Protein AF-A0A540KJ45-F1 (afdb_monomer_lite)

Radius of gyration: 35.56 Å; chains: 1; bounding box: 89×26×98 Å

Organism: Malus baccata (NCBI:txid106549)

Foldseek 3Di:
DDDDDDDDPDDDDDDDDPPPPPDDDDDDDDDDDDDDDDDDDDDPPPPPPPPVVVVVVVVVVVVVVVVVVVVVVVVVVVVVVLLVVLLVCQLVLCVVVVHDNVVSVVCSVVQNVPPVSVVVLSPDDSVCNVVVVVVVVVVD

Structure (mmCIF, N/CA/C/O backbone):
data_AF-A0A540KJ45-F1
#
_entry.id   AF-A0A540KJ45-F1
#
loop_
_atom_site.group_PDB
_atom_site.id
_atom_site.type_symbol
_atom_site.label_atom_id
_atom_site.label_alt_id
_atom_site.label_comp_id
_atom_site.label_asym_id
_atom_site.label_entity_id
_atom_site.label_seq_id
_atom_site.pdbx_PDB_ins_code
_atom_site.Cartn_x
_atom_site.Cartn_y
_atom_site.Cartn_z
_atom_site.occupancy
_atom_site.B_iso_or_equiv
_atom_site.auth_seq_id
_atom_site.auth_comp_id
_atom_site.auth_asym_id
_atom_site.auth_atom_id
_atom_site.pdbx_PDB_model_num
ATOM 1 N N . MET A 1 1 ? -45.948 -15.598 -8.688 1.00 50.62 1 MET A N 1
ATOM 2 C CA . MET A 1 1 ? -45.915 -15.276 -10.126 1.00 50.62 1 MET A CA 1
ATOM 3 C C . MET A 1 1 ? -44.461 -15.261 -10.532 1.00 50.62 1 MET A C 1
ATOM 5 O O . MET A 1 1 ? -43.701 -14.485 -9.973 1.00 50.62 1 MET A O 1
ATOM 9 N N . ALA A 1 2 ? -44.077 -16.228 -11.357 1.00 53.81 2 ALA A N 1
ATOM 10 C CA . ALA A 1 2 ? -42.750 -16.334 -11.932 1.00 53.81 2 ALA A CA 1
ATOM 11 C C . ALA A 1 2 ? -42.820 -15.694 -13.315 1.00 53.81 2 ALA A C 1
ATOM 13 O O . ALA A 1 2 ? -43.609 -16.145 -14.142 1.00 53.81 2 ALA A O 1
ATOM 14 N N . GLU A 1 3 ? -42.023 -14.660 -13.542 1.00 50.06 3 GLU A N 1
ATOM 15 C CA . GLU A 1 3 ? -41.765 -14.151 -14.881 1.00 50.06 3 GLU A CA 1
ATOM 16 C C . GLU A 1 3 ? -40.254 -14.071 -15.073 1.00 50.06 3 GLU A C 1
ATOM 18 O O . GLU A 1 3 ? -39.514 -13.538 -14.246 1.00 50.06 3 GLU A O 1
ATOM 23 N N . SER A 1 4 ? -39.834 -14.747 -16.134 1.00 54.84 4 SER A N 1
ATOM 24 C CA . SER A 1 4 ? -38.478 -14.901 -16.634 1.00 54.84 4 SER A CA 1
ATOM 25 C C . SER A 1 4 ? -38.129 -13.702 -17.517 1.00 54.84 4 SER A C 1
ATOM 27 O O . SER A 1 4 ? -38.998 -13.206 -18.228 1.00 54.84 4 SER A O 1
ATOM 29 N N . ALA A 1 5 ? -36.863 -13.291 -17.542 1.00 57.28 5 ALA A N 1
ATOM 30 C CA . ALA A 1 5 ? -36.302 -12.491 -18.630 1.00 57.28 5 ALA A CA 1
ATOM 31 C C . ALA A 1 5 ? -34.851 -12.929 -18.844 1.00 57.28 5 ALA A C 1
ATOM 33 O O . ALA A 1 5 ? -33.913 -12.410 -18.241 1.00 57.28 5 ALA A O 1
ATOM 34 N N . ALA A 1 6 ? -34.717 -13.976 -19.651 1.00 55.09 6 ALA A N 1
ATOM 35 C CA . ALA A 1 6 ? -33.476 -14.366 -20.287 1.00 55.09 6 ALA A CA 1
ATOM 36 C C . ALA A 1 6 ? -33.220 -13.472 -21.511 1.00 55.09 6 ALA A C 1
ATOM 38 O O . ALA A 1 6 ? -34.165 -13.049 -22.170 1.00 55.09 6 ALA A O 1
ATOM 39 N N . ASP A 1 7 ? -31.934 -13.280 -21.795 1.00 55.84 7 ASP A N 1
ATOM 40 C CA . ASP A 1 7 ? -31.329 -13.017 -23.105 1.00 55.84 7 ASP A CA 1
ATOM 41 C C . ASP A 1 7 ? -31.747 -11.787 -23.928 1.00 55.84 7 ASP A C 1
ATOM 43 O O . ASP A 1 7 ? -32.813 -11.727 -24.532 1.00 55.84 7 ASP A O 1
ATOM 47 N N . ALA A 1 8 ? -30.783 -10.874 -24.084 1.00 59.16 8 ALA A N 1
ATOM 48 C CA . ALA A 1 8 ? -30.618 -10.050 -25.282 1.00 59.16 8 ALA A CA 1
ATOM 49 C C . ALA A 1 8 ? -29.159 -9.560 -25.369 1.00 59.16 8 ALA A C 1
ATOM 51 O O . ALA A 1 8 ? -28.848 -8.410 -25.067 1.00 59.16 8 ALA A O 1
ATOM 52 N N . MET A 1 9 ? -28.237 -10.455 -25.738 1.00 55.66 9 MET A N 1
ATOM 53 C CA . MET A 1 9 ? -26.905 -10.080 -26.226 1.00 55.66 9 MET A CA 1
ATOM 54 C C . MET A 1 9 ? -26.921 -10.087 -27.758 1.00 55.66 9 MET A C 1
ATOM 56 O O . MET A 1 9 ? -26.634 -11.097 -28.395 1.00 55.66 9 MET A O 1
ATOM 60 N N . GLU A 1 10 ? -27.292 -8.955 -28.355 1.00 54.09 10 GLU A N 1
ATOM 61 C CA . GLU A 1 10 ? -27.299 -8.766 -29.808 1.00 54.09 10 GLU A CA 1
ATOM 62 C C . GLU A 1 10 ? -26.046 -7.996 -30.257 1.00 54.09 10 GLU A C 1
ATOM 64 O O . GLU A 1 10 ? -25.938 -6.780 -30.137 1.00 54.09 10 GLU A O 1
ATOM 69 N N . ASN A 1 11 ? -25.055 -8.776 -30.688 1.00 55.88 11 ASN A N 1
ATOM 70 C CA . ASN A 1 11 ? -24.282 -8.614 -31.922 1.00 55.88 11 ASN A CA 1
ATOM 71 C C . ASN A 1 11 ? -24.178 -7.190 -32.523 1.00 55.88 11 ASN A C 1
ATOM 73 O O . ASN A 1 11 ? -24.965 -6.824 -33.394 1.00 55.88 11 ASN A O 1
ATOM 77 N N . MET A 1 12 ? -23.143 -6.427 -32.151 1.00 52.88 12 MET A N 1
ATOM 78 C CA . MET A 1 12 ? -22.684 -5.294 -32.965 1.00 52.88 12 MET A CA 1
ATOM 79 C C . MET A 1 12 ? -21.569 -5.767 -33.901 1.00 52.88 12 MET A C 1
ATOM 81 O O . MET A 1 12 ? -20.543 -6.283 -33.455 1.00 52.88 12 MET A O 1
ATOM 85 N N . GLY A 1 13 ? -21.856 -5.638 -35.197 1.00 47.06 13 GLY A N 1
ATOM 86 C CA . GLY A 1 13 ? -21.150 -6.226 -36.328 1.00 47.06 13 GLY A CA 1
ATOM 87 C C . GLY A 1 13 ? -19.657 -5.917 -36.399 1.00 47.06 13 GLY A C 1
ATOM 88 O O . GLY A 1 13 ? -19.222 -4.776 -36.274 1.00 47.06 13 GLY A O 1
ATOM 89 N N . MET A 1 14 ? -18.887 -6.975 -36.653 1.00 48.75 14 MET A N 1
ATOM 90 C CA . MET A 1 14 ? -17.551 -6.896 -37.229 1.00 48.75 14 MET A CA 1
ATOM 91 C C . MET A 1 14 ? -17.687 -6.595 -38.721 1.00 48.75 14 MET A C 1
ATOM 93 O O . MET A 1 14 ? -18.077 -7.466 -39.495 1.00 48.75 14 MET A O 1
ATOM 97 N N . GLU A 1 15 ? -17.352 -5.374 -39.108 1.00 48.91 15 GLU A N 1
ATOM 98 C CA . GLU A 1 15 ? -17.120 -4.993 -40.497 1.00 48.91 15 GLU A CA 1
ATOM 99 C C . GLU A 1 15 ? -15.617 -5.168 -40.746 1.00 48.91 15 GLU A C 1
ATOM 101 O O . GLU A 1 15 ? -14.785 -4.407 -40.253 1.00 48.91 15 GLU A O 1
ATOM 106 N N . ASN A 1 16 ? -15.252 -6.266 -41.404 1.00 59.41 16 ASN A N 1
ATOM 107 C CA . ASN A 1 16 ? -13.893 -6.564 -41.832 1.00 59.41 16 ASN A CA 1
ATOM 108 C C . ASN A 1 16 ? -13.704 -6.052 -43.264 1.00 59.41 16 ASN A C 1
ATOM 110 O O . ASN A 1 16 ? -13.993 -6.756 -44.228 1.00 59.41 16 ASN A O 1
ATOM 114 N N . GLU A 1 17 ? -13.216 -4.823 -43.403 1.00 57.50 17 GLU A N 1
ATOM 115 C CA . GLU A 1 17 ? -12.828 -4.300 -44.711 1.00 57.50 17 GLU A CA 1
ATOM 116 C C . GLU A 1 17 ? -11.489 -4.927 -45.137 1.00 57.50 17 GLU A C 1
ATOM 118 O O . GLU A 1 17 ? -10.418 -4.639 -44.595 1.00 57.50 17 GLU A O 1
ATOM 123 N N . ASP A 1 18 ? -11.600 -5.851 -46.086 1.00 53.28 18 ASP A N 1
ATOM 124 C CA . ASP A 1 18 ? -10.531 -6.475 -46.856 1.00 53.28 18 ASP A CA 1
ATOM 125 C C . ASP A 1 18 ? -9.964 -5.445 -47.845 1.00 53.28 18 ASP A C 1
ATOM 127 O O . ASP A 1 18 ? -10.458 -5.286 -48.960 1.00 53.28 18 ASP A O 1
ATOM 131 N N . CYS A 1 19 ? -8.962 -4.678 -47.414 1.00 51.16 19 CYS A N 1
ATOM 132 C CA . CYS A 1 19 ? -8.225 -3.768 -48.291 1.00 51.16 19 CYS A CA 1
ATOM 133 C C . CYS A 1 19 ? -6.902 -4.408 -48.713 1.00 51.16 19 CYS A C 1
ATOM 135 O O . CYS A 1 19 ? -5.828 -4.084 -48.199 1.00 51.16 19 CYS A O 1
ATOM 137 N N . ASP A 1 20 ? -7.009 -5.311 -49.683 1.00 57.53 20 ASP A N 1
ATOM 138 C CA . ASP A 1 20 ? -5.912 -5.830 -50.497 1.00 57.53 20 ASP A CA 1
ATOM 139 C C . ASP A 1 20 ? -5.443 -4.713 -51.458 1.00 57.53 20 ASP A C 1
ATOM 141 O O . ASP A 1 20 ? -5.705 -4.716 -52.661 1.00 57.53 20 ASP A O 1
ATOM 145 N N . GLU A 1 21 ? -4.816 -3.664 -50.909 1.00 46.97 21 GLU A N 1
ATOM 146 C CA . GLU A 1 21 ? -4.288 -2.550 -51.701 1.00 46.97 21 GLU A CA 1
ATOM 147 C C . GLU A 1 21 ? -2.930 -2.949 -52.293 1.00 46.97 21 GLU A C 1
ATOM 149 O O . GLU A 1 21 ? -1.844 -2.690 -51.767 1.00 46.97 21 GLU A O 1
ATOM 154 N N . THR A 1 22 ? -3.024 -3.649 -53.422 1.00 44.47 22 THR A N 1
ATOM 155 C CA . THR A 1 22 ? -1.952 -3.882 -54.384 1.00 44.47 22 THR A CA 1
ATOM 156 C C . THR A 1 22 ? -1.266 -2.564 -54.735 1.00 44.47 22 THR A C 1
ATOM 158 O O . THR A 1 22 ? -1.777 -1.780 -55.533 1.00 44.47 22 THR A O 1
ATOM 161 N N . PHE A 1 23 ? -0.080 -2.327 -54.175 1.00 45.56 23 PHE A N 1
ATOM 162 C CA . PHE A 1 23 ? 0.783 -1.236 -54.614 1.00 45.56 23 PHE A CA 1
ATOM 163 C C . PHE A 1 23 ? 1.274 -1.512 -56.041 1.00 45.56 23 PHE A C 1
ATOM 165 O O . PHE A 1 23 ? 2.196 -2.293 -56.285 1.00 45.56 23 PHE A O 1
ATOM 172 N N . GLU A 1 24 ? 0.614 -0.850 -56.983 1.00 46.28 24 GLU A N 1
ATOM 173 C CA . GLU A 1 24 ? 0.960 -0.694 -58.388 1.00 46.28 24 GLU A CA 1
ATOM 174 C C . GLU A 1 24 ? 2.422 -0.212 -58.522 1.00 46.28 24 GLU A C 1
ATOM 176 O O . GLU A 1 24 ? 2.763 0.933 -58.220 1.00 46.28 24 GLU A O 1
ATOM 181 N N . MET A 1 25 ? 3.337 -1.096 -58.935 1.00 50.03 25 MET A N 1
ATOM 182 C CA . MET A 1 25 ? 4.710 -0.697 -59.248 1.00 50.03 25 MET A CA 1
ATOM 183 C C . MET A 1 25 ? 4.771 -0.092 -60.649 1.00 50.03 25 MET A C 1
ATOM 185 O O . MET A 1 25 ? 4.727 -0.813 -61.642 1.00 50.03 25 MET A O 1
ATOM 189 N N . HIS A 1 26 ? 5.010 1.214 -60.729 1.00 51.44 26 HIS A N 1
ATOM 190 C CA . HIS A 1 26 ? 5.541 1.839 -61.937 1.00 51.44 26 HIS A CA 1
ATOM 191 C C . HIS A 1 26 ? 6.904 2.481 -61.654 1.00 51.44 26 HIS A C 1
ATOM 193 O O . HIS A 1 26 ? 6.986 3.552 -61.055 1.00 51.44 26 HIS A O 1
ATOM 199 N N . PRO A 1 27 ? 7.990 1.881 -62.163 1.00 56.97 27 PRO A N 1
ATOM 200 C CA . PRO A 1 27 ? 9.130 2.647 -62.626 1.00 56.97 27 PRO A CA 1
ATOM 201 C C . PRO A 1 27 ? 9.243 2.497 -64.146 1.00 56.97 27 PRO A C 1
ATOM 203 O O . PRO A 1 27 ? 9.684 1.478 -64.676 1.00 56.97 27 PRO A O 1
ATOM 206 N N . THR A 1 28 ? 8.841 3.545 -64.861 1.00 47.97 28 THR A N 1
ATOM 207 C CA . THR A 1 28 ? 9.197 3.753 -66.265 1.00 47.97 28 THR A CA 1
ATOM 208 C C . THR A 1 28 ? 10.719 3.826 -66.390 1.00 47.97 28 THR A C 1
ATOM 210 O O . THR A 1 28 ? 11.374 4.670 -65.783 1.00 47.97 28 THR A O 1
ATOM 213 N N . SER A 1 29 ? 11.294 2.928 -67.187 1.00 48.97 29 SER A N 1
ATOM 214 C CA . SER A 1 29 ? 12.710 2.949 -67.543 1.00 48.97 29 SER A CA 1
ATOM 215 C C . SER A 1 29 ? 12.989 4.006 -68.615 1.00 48.97 29 SER A C 1
ATOM 217 O O . SER A 1 29 ? 12.376 3.944 -69.684 1.00 48.97 29 SER A O 1
ATOM 219 N N . PRO A 1 30 ? 13.996 4.871 -68.445 1.00 50.50 30 PRO A N 1
ATOM 220 C CA . PRO A 1 30 ? 14.780 5.356 -69.563 1.00 50.50 30 PRO A CA 1
ATOM 221 C C . PRO A 1 30 ? 16.089 4.567 -69.610 1.00 50.50 30 PRO A C 1
ATOM 223 O O . PRO A 1 30 ? 16.901 4.630 -68.691 1.00 50.50 30 PRO A O 1
ATOM 226 N N . THR A 1 31 ? 16.294 3.814 -70.686 1.00 51.78 31 THR A N 1
ATOM 227 C CA . THR A 1 31 ? 17.583 3.211 -71.039 1.00 51.78 31 THR A CA 1
ATOM 228 C C . THR A 1 31 ? 18.594 4.317 -71.372 1.00 51.78 31 THR A C 1
ATOM 230 O O . THR A 1 31 ? 18.347 5.067 -72.316 1.00 51.78 31 THR A O 1
ATOM 233 N N . PRO A 1 32 ? 19.756 4.416 -70.699 1.00 48.19 32 PRO A N 1
ATOM 234 C CA . PRO A 1 32 ? 20.888 5.167 -71.221 1.00 48.19 32 PRO A CA 1
ATOM 235 C C . PRO A 1 32 ? 21.901 4.175 -71.807 1.00 48.19 32 PRO A C 1
ATOM 237 O O . PRO A 1 32 ? 22.457 3.335 -71.100 1.00 48.19 32 PRO A O 1
ATOM 240 N N . SER A 1 33 ? 22.126 4.259 -73.116 1.00 56.69 33 SER A N 1
ATOM 241 C CA . SER A 1 33 ? 23.152 3.493 -73.834 1.00 56.69 33 SER A CA 1
ATOM 242 C C . SER A 1 33 ? 24.555 3.688 -73.223 1.00 56.69 33 SER A C 1
ATOM 244 O O . SER A 1 33 ? 24.855 4.776 -72.722 1.00 56.69 33 SER A O 1
ATOM 246 N N . PRO A 1 34 ? 25.455 2.686 -73.286 1.00 51.25 34 PRO A N 1
ATOM 247 C CA . PRO A 1 34 ? 26.780 2.789 -72.689 1.00 51.25 34 PRO A CA 1
ATOM 248 C C . PRO A 1 34 ? 27.716 3.590 -73.602 1.00 51.25 34 PRO A C 1
ATOM 250 O O . PRO A 1 34 ? 27.984 3.189 -74.732 1.00 51.25 34 PRO A O 1
ATOM 253 N N . SER A 1 35 ? 28.260 4.699 -73.100 1.00 52.41 35 SER A N 1
ATOM 254 C CA . SER A 1 35 ? 29.411 5.358 -73.724 1.00 52.41 35 SER A CA 1
ATOM 255 C C . SER A 1 35 ? 30.681 4.941 -72.991 1.00 52.41 35 SER A C 1
ATOM 257 O O . SER A 1 35 ? 30.904 5.307 -71.838 1.00 52.41 35 SER A O 1
ATOM 259 N N . ILE A 1 36 ? 31.507 4.152 -73.673 1.00 47.69 36 ILE A N 1
ATOM 260 C CA . ILE A 1 36 ? 32.842 3.745 -73.233 1.00 47.69 36 ILE A CA 1
ATOM 261 C C . ILE A 1 36 ? 33.766 4.968 -73.296 1.00 47.69 36 ILE A C 1
ATOM 263 O O . ILE A 1 36 ? 33.931 5.572 -74.352 1.00 47.69 36 ILE A O 1
ATOM 267 N N . GLY A 1 37 ? 34.386 5.312 -72.168 1.00 44.00 37 GLY A N 1
ATOM 268 C CA . GLY A 1 37 ? 35.420 6.340 -72.067 1.00 44.00 37 GLY A CA 1
ATOM 269 C C . GLY A 1 37 ? 36.409 5.967 -70.968 1.00 44.00 37 GLY A C 1
ATOM 270 O O . GLY A 1 37 ? 36.072 5.935 -69.791 1.00 44.00 37 GLY A O 1
ATOM 271 N N . THR A 1 38 ? 37.615 5.601 -71.379 1.00 41.53 38 THR A N 1
ATOM 272 C CA . THR A 1 38 ? 38.729 5.097 -70.570 1.00 41.53 38 THR A CA 1
ATOM 273 C C . THR A 1 38 ? 39.320 6.138 -69.611 1.00 41.53 38 THR A C 1
ATOM 275 O O . THR A 1 38 ? 39.458 7.294 -69.998 1.00 41.53 38 THR A O 1
ATOM 278 N N . SER A 1 39 ? 39.824 5.684 -68.454 1.00 39.62 39 SER A N 1
ATOM 279 C CA . SER A 1 39 ? 41.181 5.972 -67.927 1.00 39.62 39 SER A CA 1
ATOM 280 C C . SER A 1 39 ? 41.253 6.303 -66.424 1.00 39.62 39 SER A C 1
ATOM 282 O O . SER A 1 39 ? 40.693 7.276 -65.931 1.00 39.62 39 SER A O 1
ATOM 284 N N . SER A 1 40 ? 42.001 5.435 -65.738 1.00 50.88 40 SER A N 1
ATOM 285 C CA . SER A 1 40 ? 42.752 5.520 -64.480 1.00 50.88 40 SER A CA 1
ATOM 286 C C . SER A 1 40 ? 42.767 6.811 -63.646 1.00 50.88 40 SER A C 1
ATOM 288 O O . SER A 1 40 ? 43.406 7.791 -64.011 1.00 50.88 40 SER A O 1
ATOM 290 N N . ALA A 1 41 ? 42.278 6.692 -62.404 1.00 42.66 41 ALA A N 1
ATOM 291 C CA . ALA A 1 41 ? 42.945 7.192 -61.193 1.00 42.66 41 ALA A CA 1
ATOM 292 C C . ALA A 1 41 ? 42.329 6.521 -59.949 1.00 42.66 41 ALA A C 1
ATOM 294 O O . ALA A 1 41 ? 41.301 6.944 -59.423 1.00 42.66 41 ALA A O 1
ATOM 295 N N . SER A 1 42 ? 42.945 5.441 -59.469 1.00 53.75 42 SER A N 1
ATOM 296 C CA . SER A 1 42 ? 42.578 4.797 -58.207 1.00 53.75 42 SER A CA 1
ATOM 297 C C . SER A 1 42 ? 43.041 5.652 -57.025 1.00 53.75 42 SER A C 1
ATOM 299 O O . SER A 1 42 ? 44.157 5.493 -56.535 1.00 53.75 42 SER A O 1
ATOM 301 N N . GLN A 1 43 ? 42.185 6.554 -56.545 1.00 59.25 43 GLN A N 1
ATOM 302 C CA . GLN A 1 43 ? 42.301 7.047 -55.174 1.00 59.25 43 GLN A CA 1
ATOM 303 C C . GLN A 1 43 ? 41.632 6.046 -54.225 1.00 59.25 43 GLN A C 1
ATOM 305 O O . GLN A 1 43 ? 40.504 5.617 -54.493 1.00 59.25 43 GLN A O 1
ATOM 310 N N . PRO A 1 44 ? 42.263 5.670 -53.098 1.00 50.25 44 PRO A N 1
ATOM 311 C CA . PRO A 1 44 ? 41.572 4.912 -52.079 1.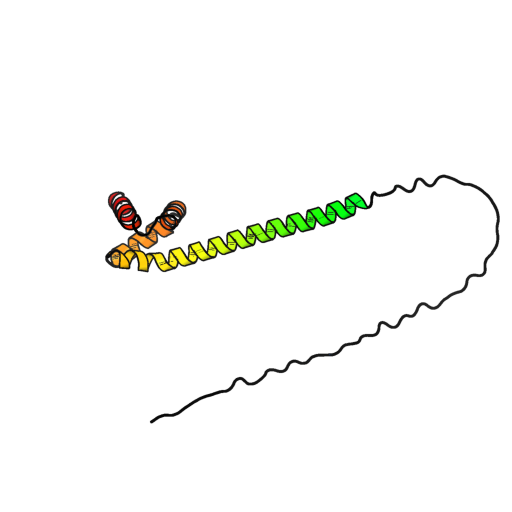00 50.25 44 PRO A CA 1
ATOM 312 C C . PRO A 1 44 ? 40.590 5.868 -51.402 1.00 50.25 44 PRO A C 1
ATOM 314 O O . PRO A 1 44 ? 40.936 6.590 -50.468 1.00 50.25 44 PRO A O 1
ATOM 317 N N . LEU A 1 45 ? 39.343 5.869 -51.874 1.00 55.53 45 LEU A N 1
ATOM 318 C CA . LEU A 1 45 ? 38.212 6.338 -51.087 1.00 55.53 45 LEU A CA 1
ATOM 319 C C . LEU A 1 45 ? 38.248 5.542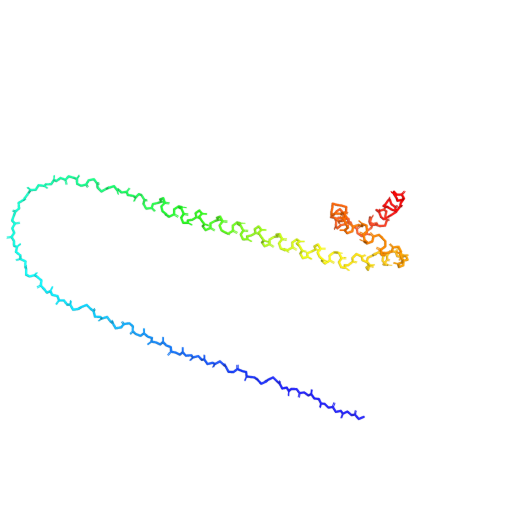 -49.782 1.00 55.53 45 LEU A C 1
ATOM 321 O O . LEU A 1 45 ? 37.813 4.388 -49.736 1.00 55.53 45 LEU A O 1
ATOM 325 N N . ARG A 1 46 ? 38.805 6.135 -48.719 1.00 59.78 46 ARG A N 1
ATOM 326 C CA . ARG A 1 46 ? 38.655 5.631 -47.356 1.00 59.78 46 ARG A CA 1
ATOM 327 C C . ARG A 1 46 ? 37.165 5.682 -47.054 1.00 59.78 46 ARG A C 1
ATOM 329 O O . ARG A 1 46 ? 36.655 6.668 -46.529 1.00 59.78 46 ARG A O 1
ATOM 336 N N . LYS A 1 47 ? 36.453 4.610 -47.409 1.00 61.41 47 LYS A N 1
ATOM 337 C CA . LYS A 1 47 ? 35.112 4.343 -46.914 1.00 61.41 47 LYS A CA 1
ATOM 338 C C . LYS A 1 47 ? 35.265 4.319 -45.404 1.00 61.41 47 LYS A C 1
ATOM 340 O O . LYS A 1 47 ? 35.811 3.366 -44.851 1.00 61.41 47 LYS A O 1
ATOM 345 N N . ARG A 1 48 ? 34.856 5.402 -44.739 1.00 61.44 48 ARG A N 1
ATOM 346 C CA . ARG A 1 48 ? 34.678 5.427 -43.291 1.00 61.44 48 ARG A CA 1
ATOM 347 C C . ARG A 1 48 ? 33.653 4.338 -43.016 1.00 61.44 48 ARG A C 1
ATOM 349 O O . ARG A 1 48 ? 32.457 4.555 -43.189 1.00 61.44 48 ARG A O 1
ATOM 356 N N . LYS A 1 49 ? 34.135 3.134 -42.702 1.00 60.66 49 LYS A N 1
ATOM 357 C CA . LYS A 1 49 ? 33.322 2.007 -42.264 1.00 60.66 49 LYS A CA 1
ATOM 358 C C . LYS A 1 49 ? 32.730 2.464 -40.938 1.00 60.66 49 LYS A C 1
ATOM 360 O O . LYS A 1 49 ? 33.348 2.281 -39.898 1.00 60.66 49 LYS A O 1
ATOM 365 N N . ARG A 1 50 ? 31.585 3.161 -40.986 1.00 59.41 50 ARG A N 1
ATOM 366 C CA . ARG A 1 50 ? 30.720 3.302 -39.815 1.00 59.41 50 ARG A CA 1
ATOM 367 C C . ARG A 1 50 ? 30.482 1.870 -39.380 1.00 59.41 50 ARG A C 1
ATOM 369 O O . ARG A 1 50 ? 29.961 1.071 -40.161 1.00 59.41 50 ARG A O 1
ATOM 376 N N . ASN A 1 51 ? 31.059 1.513 -38.241 1.00 61.41 51 ASN A N 1
ATOM 377 C CA . ASN A 1 51 ? 30.950 0.163 -37.746 1.00 61.41 51 ASN A CA 1
ATOM 378 C C . ASN A 1 51 ? 29.433 -0.063 -37.553 1.00 61.41 51 ASN A C 1
ATOM 380 O O . ASN A 1 51 ? 28.753 0.756 -36.944 1.00 61.41 51 ASN A O 1
ATOM 384 N N . LYS A 1 52 ? 28.865 -1.071 -38.224 1.00 63.28 52 LYS A N 1
ATOM 385 C CA . LYS A 1 52 ? 27.429 -1.382 -38.107 1.00 63.28 52 LYS A CA 1
ATOM 386 C C . LYS A 1 52 ? 27.083 -1.882 -36.700 1.00 63.28 52 LYS A C 1
ATOM 388 O O . LYS A 1 52 ? 25.936 -1.789 -36.293 1.00 63.28 52 LYS A O 1
ATOM 393 N N . ASN A 1 53 ? 28.093 -2.349 -35.971 1.00 67.69 53 ASN A N 1
ATOM 394 C CA . ASN A 1 53 ? 27.972 -2.939 -34.646 1.00 67.69 53 ASN A CA 1
ATOM 395 C C . ASN A 1 53 ? 27.557 -1.909 -33.574 1.00 67.69 53 ASN A C 1
ATOM 397 O O . ASN A 1 53 ? 26.863 -2.284 -32.644 1.00 67.69 53 ASN A O 1
ATOM 401 N N . ASP A 1 54 ? 27.918 -0.630 -33.718 1.00 74.06 54 ASP A N 1
ATOM 402 C CA . ASP A 1 54 ? 27.548 0.464 -32.805 1.00 74.06 54 ASP A CA 1
ATOM 403 C C . ASP A 1 54 ? 26.078 0.829 -32.955 1.00 74.06 54 ASP A C 1
ATOM 405 O O . ASP A 1 54 ? 25.397 1.093 -31.972 1.00 74.06 54 ASP A O 1
ATOM 409 N N . ALA A 1 55 ? 25.581 0.846 -34.195 1.00 78.12 55 ALA A N 1
ATOM 410 C CA . ALA A 1 55 ? 24.174 1.123 -34.453 1.00 78.12 55 ALA A CA 1
ATOM 411 C C . ALA A 1 55 ? 23.292 0.010 -33.869 1.00 78.12 55 ALA A C 1
ATOM 413 O O . ALA A 1 55 ? 22.291 0.303 -33.223 1.00 78.12 55 ALA A O 1
ATOM 414 N N . ASP A 1 56 ? 23.707 -1.247 -34.038 1.00 86.06 56 ASP A N 1
ATOM 415 C CA . ASP A 1 56 ? 23.009 -2.416 -33.498 1.00 86.06 56 ASP A CA 1
ATOM 416 C C . ASP A 1 56 ? 23.086 -2.465 -31.962 1.00 86.06 56 ASP A C 1
ATOM 418 O O . ASP A 1 56 ? 22.077 -2.661 -31.288 1.00 86.06 56 ASP A O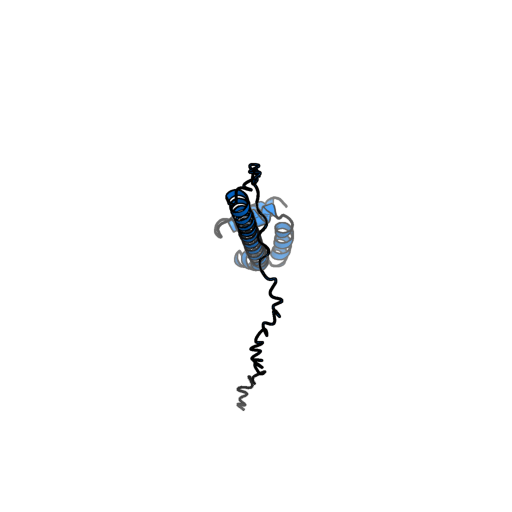 1
ATOM 422 N N . ALA A 1 57 ? 24.259 -2.171 -31.389 1.00 88.31 57 ALA A N 1
ATOM 423 C CA . ALA A 1 57 ? 24.435 -2.054 -29.943 1.00 88.31 57 ALA A CA 1
ATOM 424 C C . ALA A 1 57 ? 23.570 -0.935 -29.343 1.00 88.31 57 ALA A C 1
ATOM 426 O O . ALA A 1 57 ? 22.971 -1.128 -28.287 1.00 88.31 57 ALA A O 1
ATOM 427 N N . ASN A 1 58 ? 23.455 0.206 -30.027 1.00 91.81 58 ASN A N 1
ATOM 428 C CA . ASN A 1 58 ? 22.597 1.309 -29.603 1.00 91.81 58 ASN A CA 1
ATOM 429 C C . ASN A 1 58 ? 21.108 0.928 -29.643 1.00 91.81 58 ASN A C 1
ATOM 431 O O . ASN A 1 58 ? 20.376 1.243 -28.711 1.00 91.81 58 ASN A O 1
ATOM 435 N N . ILE A 1 59 ? 20.660 0.203 -30.677 1.00 92.25 59 ILE A N 1
ATOM 436 C CA . ILE A 1 59 ? 19.279 -0.307 -30.750 1.00 92.25 59 ILE A CA 1
ATOM 437 C C . ILE A 1 59 ? 19.003 -1.271 -29.589 1.00 92.25 59 ILE A C 1
ATOM 439 O O . ILE A 1 59 ? 17.996 -1.129 -28.897 1.00 92.25 59 ILE A O 1
ATOM 443 N N . VAL A 1 60 ? 19.915 -2.211 -29.321 1.00 93.50 60 VAL A N 1
ATOM 444 C CA . VAL A 1 60 ? 19.783 -3.152 -28.197 1.00 93.50 60 VAL A CA 1
ATOM 445 C C . VAL A 1 60 ? 19.759 -2.422 -26.852 1.00 93.50 60 VAL A C 1
ATOM 447 O O . VAL A 1 60 ? 18.976 -2.794 -25.980 1.00 93.50 60 VAL A O 1
ATOM 450 N N . ALA A 1 61 ? 20.585 -1.388 -26.676 1.00 94.19 61 ALA A N 1
ATOM 451 C CA . ALA A 1 61 ? 20.618 -0.594 -25.452 1.00 94.19 61 ALA A CA 1
ATOM 452 C C . ALA A 1 61 ? 19.287 0.132 -25.207 1.00 94.19 61 ALA A C 1
ATOM 454 O O . ALA A 1 61 ? 18.728 0.007 -24.121 1.00 94.19 61 ALA A O 1
ATOM 455 N N . VAL A 1 62 ? 18.737 0.794 -26.232 1.00 95.38 62 VAL A N 1
ATOM 456 C CA . VAL A 1 62 ? 17.443 1.495 -26.144 1.00 95.38 62 VAL A CA 1
ATOM 457 C C . VAL A 1 62 ? 16.303 0.527 -25.819 1.00 95.38 62 VAL A C 1
ATOM 459 O O . VAL A 1 62 ? 15.448 0.837 -24.991 1.00 95.38 62 VAL A O 1
ATOM 462 N N . ILE A 1 63 ? 16.292 -0.664 -26.428 1.00 96.44 63 ILE A N 1
ATOM 463 C CA . ILE A 1 63 ? 15.269 -1.681 -26.140 1.00 96.44 63 ILE A CA 1
ATOM 464 C C . ILE A 1 63 ? 15.375 -2.168 -24.692 1.00 96.44 63 ILE A C 1
ATOM 466 O O . ILE A 1 63 ? 14.355 -2.284 -24.015 1.00 96.44 63 ILE A O 1
ATOM 470 N N . ARG A 1 64 ? 16.592 -2.438 -24.202 1.00 96.81 64 ARG A N 1
ATOM 471 C CA . ARG A 1 64 ? 16.810 -2.868 -22.811 1.00 96.81 64 ARG A CA 1
ATOM 472 C C . ARG A 1 64 ? 16.380 -1.797 -21.818 1.00 96.81 64 ARG A C 1
ATOM 474 O O . ARG A 1 64 ? 15.638 -2.107 -20.897 1.00 96.81 64 ARG A O 1
ATOM 481 N N . GLU A 1 65 ? 16.776 -0.550 -22.046 1.00 97.00 65 GLU A N 1
ATOM 482 C CA . GLU A 1 65 ? 16.383 0.577 -21.198 1.00 97.00 65 GLU A CA 1
ATOM 483 C C . GLU A 1 65 ? 14.857 0.751 -21.164 1.00 97.00 65 GLU A C 1
ATOM 485 O O . GLU A 1 65 ? 14.265 0.875 -20.090 1.00 97.00 65 GLU A O 1
ATOM 490 N N . GLY A 1 66 ? 14.205 0.699 -22.331 1.00 97.81 66 GLY A N 1
ATOM 491 C CA . GLY A 1 66 ? 12.749 0.776 -22.429 1.00 97.81 66 GLY A CA 1
ATOM 492 C C . GLY A 1 66 ? 12.047 -0.367 -21.690 1.00 97.81 66 GLY A C 1
ATOM 493 O O . GLY A 1 66 ? 11.059 -0.130 -20.993 1.00 97.81 66 GLY A O 1
ATOM 494 N N . TRP A 1 67 ? 12.577 -1.588 -21.795 1.00 98.12 67 TRP A N 1
ATOM 495 C CA . TRP A 1 67 ? 12.059 -2.754 -21.082 1.00 98.12 67 TRP A CA 1
ATOM 496 C C . TRP A 1 67 ? 12.227 -2.632 -19.564 1.00 98.12 67 TRP A C 1
ATOM 498 O O . TRP A 1 67 ? 11.255 -2.795 -18.828 1.00 98.12 67 TRP A O 1
ATOM 508 N N . ASP A 1 68 ? 13.423 -2.288 -19.085 1.00 97.81 68 ASP A N 1
ATOM 509 C CA . ASP A 1 68 ? 13.709 -2.146 -17.653 1.00 97.81 68 ASP A CA 1
ATOM 510 C C . ASP A 1 68 ? 12.846 -1.047 -17.015 1.00 97.81 68 ASP A C 1
ATOM 512 O O . ASP A 1 68 ? 12.317 -1.210 -15.907 1.00 97.81 68 ASP A O 1
ATOM 516 N N . LYS A 1 69 ? 12.623 0.053 -17.746 1.00 97.62 69 LYS A N 1
ATOM 517 C CA . LYS A 1 69 ? 11.703 1.117 -17.332 1.00 97.62 69 LYS A CA 1
ATOM 518 C C . LYS A 1 69 ? 10.264 0.613 -17.241 1.00 97.62 69 LYS A C 1
ATOM 520 O O . LYS A 1 69 ? 9.615 0.850 -16.224 1.00 97.62 69 LYS A O 1
ATOM 525 N N . ALA A 1 70 ? 9.778 -0.113 -18.249 1.00 97.31 70 ALA A N 1
ATOM 526 C CA . ALA A 1 70 ? 8.426 -0.673 -18.242 1.00 97.31 70 ALA A CA 1
ATOM 527 C C . ALA A 1 70 ? 8.217 -1.669 -17.087 1.00 97.31 70 ALA A C 1
ATOM 529 O O . ALA A 1 70 ? 7.201 -1.607 -16.395 1.00 97.31 70 ALA A O 1
ATOM 530 N N . VAL A 1 71 ? 9.196 -2.541 -16.822 1.00 96.31 71 VAL A N 1
ATOM 531 C CA . VAL A 1 71 ? 9.171 -3.475 -15.684 1.00 96.31 71 VAL A CA 1
ATOM 532 C C . VAL A 1 71 ? 9.101 -2.719 -14.356 1.00 96.31 71 VAL A C 1
ATOM 534 O O . VAL A 1 71 ? 8.304 -3.070 -13.484 1.00 96.31 71 VAL A O 1
ATOM 537 N N . THR A 1 72 ? 9.895 -1.657 -14.211 1.00 96.94 72 THR A N 1
ATOM 538 C CA . THR A 1 72 ? 9.909 -0.826 -13.000 1.00 96.94 72 THR A CA 1
ATOM 539 C C . THR A 1 72 ? 8.570 -0.121 -12.782 1.00 96.94 72 THR A C 1
ATOM 541 O O . THR A 1 72 ? 8.013 -0.175 -11.687 1.00 96.94 72 THR A O 1
ATOM 544 N N . GLU A 1 73 ? 8.010 0.504 -13.818 1.00 95.94 73 GLU A N 1
ATOM 545 C CA . GLU A 1 73 ? 6.706 1.171 -13.732 1.00 95.94 73 GLU A CA 1
ATOM 546 C C . GLU A 1 73 ? 5.575 0.184 -13.426 1.00 95.94 73 GLU A C 1
ATOM 548 O O . GLU A 1 73 ? 4.715 0.474 -12.593 1.00 95.94 73 GLU A O 1
ATOM 553 N N . MET A 1 74 ? 5.606 -1.010 -14.023 1.00 94.44 74 MET A N 1
ATOM 554 C CA . MET A 1 74 ? 4.621 -2.058 -13.756 1.00 94.44 74 MET A CA 1
ATOM 555 C C . MET A 1 74 ? 4.686 -2.549 -12.304 1.00 94.44 74 MET A C 1
ATOM 557 O O . MET A 1 74 ? 3.644 -2.740 -11.674 1.00 94.44 74 MET A O 1
ATOM 561 N N . LYS A 1 75 ? 5.892 -2.696 -11.743 1.00 92.56 75 LYS A N 1
ATOM 562 C CA . LYS A 1 75 ? 6.078 -3.022 -10.323 1.00 92.56 75 LYS A CA 1
ATOM 563 C C . LYS A 1 75 ? 5.497 -1.931 -9.421 1.00 92.56 75 LYS A C 1
ATOM 565 O O . LYS A 1 75 ? 4.701 -2.243 -8.539 1.00 92.56 75 LYS A O 1
ATOM 570 N N . ASN A 1 76 ? 5.824 -0.666 -9.686 1.00 89.69 76 ASN A N 1
ATOM 571 C CA . ASN A 1 76 ? 5.306 0.468 -8.915 1.00 89.69 76 ASN A CA 1
ATOM 572 C C . ASN A 1 76 ? 3.770 0.544 -8.977 1.00 89.69 76 ASN A C 1
ATOM 574 O O . ASN A 1 76 ? 3.109 0.835 -7.980 1.00 89.69 76 ASN A O 1
ATOM 578 N N . LEU A 1 77 ? 3.182 0.250 -10.141 1.00 89.94 77 LEU A N 1
ATOM 579 C CA . LEU A 1 77 ? 1.732 0.197 -10.299 1.00 89.94 77 LEU A CA 1
ATOM 580 C C . LEU A 1 77 ? 1.114 -0.942 -9.473 1.00 89.94 77 LEU A C 1
ATOM 582 O O . LEU A 1 77 ? 0.114 -0.718 -8.788 1.00 89.94 77 LEU A O 1
ATOM 586 N N . GLY A 1 78 ? 1.725 -2.129 -9.481 1.00 85.50 78 GLY A N 1
ATOM 587 C CA . GLY A 1 78 ? 1.315 -3.250 -8.633 1.00 85.50 78 GLY A CA 1
ATOM 588 C C . GLY A 1 78 ? 1.362 -2.904 -7.142 1.00 85.50 78 GLY A C 1
ATOM 589 O O . GLY A 1 78 ? 0.380 -3.115 -6.433 1.00 85.50 78 GLY A O 1
ATOM 590 N N . GLU A 1 79 ? 2.453 -2.286 -6.685 1.00 83.88 79 GLU A N 1
ATOM 591 C CA . GLU A 1 79 ? 2.600 -1.802 -5.304 1.00 83.88 79 GLU A CA 1
ATOM 592 C C . GLU A 1 79 ? 1.542 -0.746 -4.943 1.00 83.88 79 GLU A C 1
ATOM 594 O O . GLU A 1 79 ? 1.000 -0.734 -3.837 1.00 83.88 79 GLU A O 1
ATOM 599 N N . SER A 1 80 ? 1.166 0.117 -5.890 1.00 82.12 80 SER A N 1
ATOM 600 C CA . SER A 1 80 ? 0.091 1.087 -5.668 1.00 82.12 80 SER A CA 1
ATOM 601 C C . SER A 1 80 ? -1.279 0.419 -5.478 1.00 82.12 80 SER A C 1
ATOM 603 O O . SER A 1 80 ? -2.098 0.896 -4.682 1.00 82.12 80 SER A O 1
ATOM 605 N N . PHE A 1 81 ? -1.531 -0.696 -6.176 1.00 82.25 81 PHE A N 1
ATOM 606 C CA . PHE A 1 81 ? -2.770 -1.459 -6.049 1.00 82.25 81 PHE A CA 1
ATOM 607 C C . PHE A 1 81 ? -2.835 -2.188 -4.706 1.00 82.25 81 PHE A C 1
ATOM 609 O O . PHE A 1 81 ? -3.843 -2.067 -4.009 1.00 82.25 81 PHE A O 1
ATOM 616 N N . THR A 1 82 ? -1.753 -2.859 -4.299 1.00 85.12 82 THR A N 1
ATOM 617 C CA . THR A 1 82 ? -1.685 -3.540 -2.995 1.00 85.12 82 THR A CA 1
ATOM 618 C C . THR A 1 82 ? -1.831 -2.550 -1.842 1.00 85.12 82 THR A C 1
ATOM 620 O O . THR A 1 82 ? -2.580 -2.813 -0.902 1.00 85.12 82 THR A O 1
ATOM 623 N N . LEU A 1 83 ? -1.220 -1.364 -1.940 1.00 88.25 83 LEU A N 1
ATOM 624 C CA . LEU A 1 83 ? -1.379 -0.300 -0.949 1.00 88.25 83 LEU A CA 1
ATOM 625 C C . LEU A 1 83 ? -2.826 0.206 -0.882 1.00 88.25 83 LEU A C 1
ATOM 627 O O . LEU A 1 83 ? -3.377 0.382 0.207 1.00 88.25 83 LEU A O 1
ATOM 631 N N . ARG A 1 84 ? -3.462 0.448 -2.035 1.00 89.88 84 ARG A N 1
ATOM 632 C CA . ARG A 1 84 ? -4.870 0.872 -2.100 1.00 89.88 84 ARG A CA 1
ATOM 633 C C . ARG A 1 84 ? -5.789 -0.178 -1.479 1.00 89.88 84 ARG A C 1
ATOM 635 O O . ARG A 1 84 ? -6.677 0.174 -0.704 1.00 89.88 84 ARG A O 1
ATOM 642 N N . GLU A 1 85 ? -5.575 -1.445 -1.811 1.00 92.06 85 GLU A N 1
ATOM 643 C CA . GLU A 1 85 ? -6.343 -2.562 -1.272 1.00 92.06 85 GLU A CA 1
ATOM 644 C C . GLU A 1 85 ? -6.153 -2.692 0.244 1.00 92.06 85 GLU A C 1
ATOM 646 O O . GLU A 1 85 ? -7.136 -2.798 0.980 1.00 92.06 85 GLU A O 1
ATOM 651 N N . ALA A 1 86 ? -4.914 -2.596 0.735 1.00 92.25 86 ALA A N 1
ATOM 652 C CA . ALA A 1 86 ? -4.619 -2.603 2.164 1.00 92.25 86 ALA A CA 1
ATOM 653 C C . ALA A 1 86 ? -5.333 -1.453 2.893 1.00 92.25 86 ALA A C 1
ATOM 655 O O . ALA A 1 86 ? -5.955 -1.674 3.934 1.00 92.25 86 ALA A O 1
ATOM 656 N N . LYS A 1 87 ? -5.322 -0.235 2.328 1.00 93.25 87 LYS A N 1
ATOM 657 C CA . LYS A 1 87 ? -6.043 0.922 2.896 1.00 93.25 87 LYS A CA 1
ATOM 658 C C . LYS A 1 87 ? -7.549 0.673 2.965 1.00 93.25 87 LYS A C 1
ATOM 660 O O . LYS A 1 87 ? -8.177 1.036 3.956 1.00 93.25 87 LYS A O 1
ATOM 665 N N . ALA A 1 88 ? -8.123 0.035 1.947 1.00 93.00 88 ALA A N 1
ATOM 666 C CA . ALA A 1 88 ? -9.544 -0.305 1.922 1.00 93.00 88 ALA A CA 1
ATOM 667 C C . ALA A 1 88 ? -9.914 -1.393 2.948 1.00 93.00 88 ALA A C 1
ATOM 669 O O . ALA A 1 88 ? -10.999 -1.343 3.528 1.00 93.00 88 ALA A O 1
ATOM 670 N N . LYS A 1 89 ? -9.014 -2.352 3.204 1.00 94.94 89 LYS A N 1
ATOM 671 C CA . LYS A 1 89 ? -9.216 -3.443 4.174 1.00 94.94 89 LYS A CA 1
ATOM 672 C C . LYS A 1 89 ? -8.930 -3.047 5.624 1.00 94.94 89 LYS A C 1
ATOM 674 O O . LYS A 1 89 ? -9.427 -3.719 6.533 1.00 94.94 89 LYS A O 1
ATOM 679 N N . LEU A 1 90 ? -8.187 -1.964 5.865 1.00 95.56 90 LEU A N 1
ATOM 680 C CA . LEU A 1 90 ? -7.811 -1.522 7.212 1.00 95.56 90 LEU A CA 1
ATOM 681 C C . LEU A 1 90 ? -9.018 -1.411 8.169 1.00 95.56 90 LEU A C 1
ATOM 683 O O . LEU A 1 90 ? -8.971 -2.027 9.235 1.00 95.56 90 LEU A O 1
ATOM 687 N N . PRO A 1 91 ? -10.137 -0.741 7.821 1.00 95.81 91 PRO A N 1
ATOM 688 C CA . PRO A 1 91 ? -11.270 -0.638 8.738 1.00 95.81 91 PRO A CA 1
ATOM 689 C C . PRO A 1 91 ? -11.884 -1.996 9.094 1.00 95.81 91 PRO A C 1
ATOM 691 O O . PRO A 1 91 ? -12.314 -2.193 10.228 1.00 95.81 91 PRO A O 1
ATOM 694 N N . SER A 1 92 ? -11.933 -2.944 8.150 1.00 95.94 92 SER A N 1
ATOM 695 C CA . SER A 1 92 ? -12.426 -4.299 8.428 1.00 95.94 92 SER A CA 1
ATOM 696 C C . SER A 1 92 ? -11.478 -5.100 9.319 1.00 95.94 92 SER A C 1
ATOM 698 O O . SER A 1 92 ? -11.958 -5.799 10.207 1.00 95.94 92 SER A O 1
ATOM 700 N N . GLN A 1 93 ? -10.160 -4.956 9.143 1.00 95.56 93 GLN A N 1
ATOM 701 C CA . GLN A 1 93 ? -9.165 -5.601 10.008 1.00 95.56 93 GLN A CA 1
ATOM 702 C C . GLN A 1 93 ? -9.282 -5.098 11.449 1.00 95.56 93 GLN A C 1
ATOM 704 O O . GLN A 1 93 ? -9.367 -5.897 12.376 1.00 95.56 93 GLN A O 1
ATOM 709 N N . LEU A 1 94 ? -9.386 -3.780 11.636 1.00 95.88 94 LEU A N 1
ATOM 710 C CA . LEU A 1 94 ? -9.550 -3.177 12.960 1.00 95.88 94 LEU A CA 1
ATOM 711 C C . LEU A 1 94 ? -10.863 -3.613 13.632 1.00 95.88 94 LEU A C 1
ATOM 713 O O . LEU A 1 94 ? -10.877 -3.941 14.816 1.00 95.88 94 LEU A O 1
ATOM 717 N N . LYS A 1 95 ? -11.966 -3.686 12.873 1.00 95.81 95 LYS A N 1
ATOM 718 C CA . LYS A 1 95 ? -13.242 -4.223 13.379 1.00 95.81 95 LYS A CA 1
ATOM 719 C C . LYS A 1 95 ? -13.125 -5.688 13.805 1.00 95.81 95 LYS A C 1
ATOM 721 O O . LYS A 1 95 ? -13.669 -6.051 14.842 1.00 95.81 95 LYS A O 1
ATOM 726 N N . 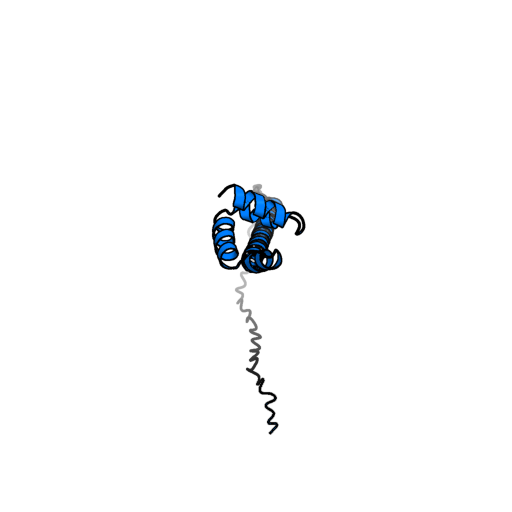ALA A 1 96 ? -12.419 -6.515 13.032 1.00 95.38 96 ALA A N 1
ATOM 727 C CA . ALA A 1 96 ? -12.201 -7.925 13.359 1.00 95.38 96 ALA A CA 1
ATOM 728 C C . ALA A 1 96 ? -11.387 -8.114 14.653 1.00 95.38 96 ALA A C 1
ATOM 730 O O . ALA A 1 96 ? -11.567 -9.112 15.343 1.00 95.38 96 ALA A O 1
ATOM 731 N N . MET A 1 97 ? -10.563 -7.129 15.023 1.00 94.62 97 MET A N 1
ATOM 732 C CA . MET A 1 97 ? -9.830 -7.084 16.297 1.00 94.62 97 MET A CA 1
ATOM 733 C C . MET A 1 97 ? -10.690 -6.612 17.485 1.00 94.62 97 MET A C 1
ATOM 735 O O . MET A 1 97 ? -10.182 -6.483 18.595 1.00 94.62 97 MET A O 1
ATOM 739 N N . GLY A 1 98 ? -11.984 -6.337 17.281 1.00 94.75 98 GLY A N 1
ATOM 740 C CA . GLY A 1 98 ? -12.902 -5.902 18.339 1.00 94.75 98 GLY A CA 1
ATOM 741 C C . GLY A 1 98 ? -12.852 -4.404 18.654 1.00 94.75 98 GLY A C 1
ATOM 742 O O . GLY A 1 98 ? -13.385 -3.978 19.678 1.00 94.75 98 GLY A O 1
ATOM 743 N N . ILE A 1 99 ? -12.236 -3.592 17.791 1.00 94.94 99 ILE A N 1
ATOM 744 C CA . ILE A 1 99 ? -12.121 -2.143 17.997 1.00 94.94 99 ILE A CA 1
ATOM 745 C C . ILE A 1 99 ? -13.476 -1.468 17.711 1.00 94.94 99 ILE A C 1
ATOM 747 O O . ILE A 1 99 ? -14.079 -1.720 16.660 1.00 94.94 99 ILE A O 1
ATOM 751 N N . PRO A 1 100 ? -13.967 -0.586 18.603 1.00 95.62 100 PRO A N 1
ATOM 752 C CA . PRO A 1 100 ? -15.233 0.111 18.403 1.00 95.62 100 PRO A CA 1
ATOM 753 C C . PRO A 1 100 ? -15.162 1.089 17.218 1.00 95.62 100 PRO A C 1
ATOM 755 O O . PRO A 1 100 ? -14.105 1.615 16.868 1.00 95.62 100 PRO A O 1
ATOM 758 N N . TYR A 1 101 ? -16.300 1.317 16.556 1.00 93.94 101 TYR A N 1
ATOM 759 C CA . TYR A 1 101 ? -16.357 1.987 15.248 1.00 93.94 101 TYR A CA 1
ATOM 760 C C . TYR A 1 101 ? -15.785 3.416 15.234 1.00 93.94 101 TYR A C 1
ATOM 762 O O . TYR A 1 101 ? -15.117 3.809 14.276 1.00 93.94 101 TYR A O 1
ATOM 770 N N . ASP A 1 102 ? -16.024 4.186 16.293 1.00 93.88 102 ASP A N 1
ATOM 771 C CA . ASP A 1 102 ? -15.484 5.534 16.478 1.00 93.88 102 ASP A CA 1
ATOM 772 C C . ASP A 1 102 ? -13.946 5.527 16.507 1.00 93.88 102 ASP A C 1
ATOM 774 O O . ASP A 1 102 ? -13.296 6.359 15.864 1.00 93.88 102 ASP A O 1
ATOM 778 N N . GLN A 1 103 ? -13.355 4.532 17.171 1.00 93.69 103 GLN A N 1
ATOM 779 C CA . GLN A 1 103 ? -11.909 4.357 17.205 1.00 93.69 103 GLN A CA 1
ATOM 780 C C . GLN A 1 103 ? -11.343 3.792 15.908 1.00 93.69 103 GLN A C 1
ATOM 782 O O . GLN A 1 103 ? -10.284 4.247 15.479 1.00 93.69 103 GLN A O 1
ATOM 787 N N . VAL A 1 104 ? -12.056 2.885 15.232 1.00 95.75 104 VAL A N 1
ATOM 788 C CA . VAL A 1 104 ? -11.674 2.407 13.892 1.00 95.75 104 VAL A CA 1
ATOM 789 C C . VAL A 1 104 ? -11.477 3.590 12.950 1.00 95.75 104 VAL A C 1
ATOM 791 O O . VAL A 1 104 ? -10.465 3.648 12.250 1.00 95.75 104 VAL A O 1
ATOM 794 N N . LEU A 1 105 ? -12.402 4.554 12.953 1.00 93.62 105 LEU A N 1
ATOM 795 C CA . LEU A 1 105 ? -12.301 5.737 12.102 1.00 93.62 105 LEU A CA 1
ATOM 796 C C . LEU A 1 105 ? -11.078 6.588 12.472 1.00 93.62 105 LEU A C 1
ATOM 798 O O . LEU A 1 105 ? -10.296 6.951 11.593 1.00 93.62 105 LEU A O 1
ATOM 802 N N . LYS A 1 106 ? -10.874 6.852 13.770 1.00 93.56 106 LYS A N 1
ATOM 803 C CA . LYS A 1 106 ? -9.751 7.655 14.282 1.00 93.56 106 LYS A CA 1
ATOM 804 C C . LYS A 1 106 ? -8.391 7.025 13.959 1.00 93.56 106 LYS A C 1
ATOM 806 O O . LYS A 1 106 ? -7.511 7.713 13.440 1.00 93.56 106 LYS A O 1
ATOM 811 N N . ILE A 1 107 ? -8.236 5.728 14.227 1.00 93.88 107 ILE A N 1
ATOM 812 C CA . ILE A 1 107 ? -7.019 4.958 13.940 1.00 93.88 107 ILE A CA 1
ATOM 813 C C . ILE A 1 107 ? -6.771 4.935 12.438 1.00 93.88 107 ILE A C 1
ATOM 815 O O . ILE A 1 107 ? -5.680 5.296 12.007 1.00 93.88 107 ILE A O 1
ATOM 819 N N . SER A 1 108 ? -7.787 4.594 11.637 1.00 94.00 108 SER A N 1
ATOM 820 C CA . SER A 1 108 ? -7.646 4.511 10.180 1.00 94.00 108 SER A CA 1
ATOM 821 C C . SER A 1 108 ? -7.170 5.833 9.589 1.00 94.00 108 SER A C 1
ATOM 823 O O . SER A 1 108 ? -6.222 5.858 8.809 1.00 94.00 108 SER A O 1
ATOM 825 N N . MET A 1 109 ? -7.775 6.951 9.997 1.00 92.38 109 MET A N 1
ATOM 826 C CA . MET A 1 109 ? -7.382 8.273 9.509 1.00 92.38 109 MET A CA 1
ATOM 827 C C . MET A 1 109 ? -5.955 8.649 9.904 1.00 92.38 109 MET A C 1
ATOM 829 O O . MET A 1 109 ? -5.270 9.301 9.119 1.00 92.38 109 MET A O 1
ATOM 833 N N . LYS A 1 110 ? -5.515 8.291 11.114 1.00 92.06 110 LYS A N 1
ATOM 834 C CA . LYS A 1 110 ? -4.169 8.621 11.594 1.00 92.06 110 LYS A CA 1
ATOM 835 C C . LYS A 1 110 ? -3.117 7.738 10.923 1.00 92.06 110 LYS A C 1
ATOM 837 O O .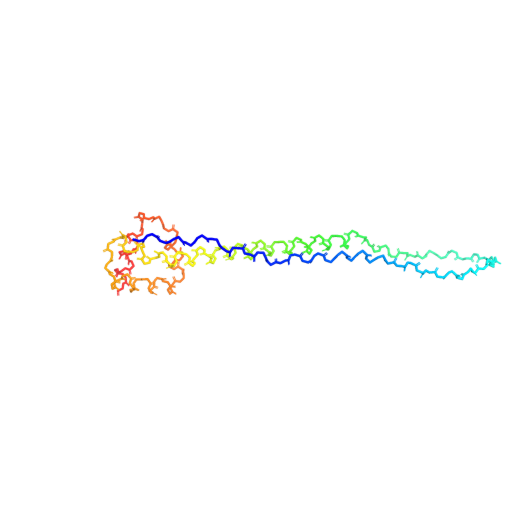 LYS A 1 110 ? -2.134 8.270 10.423 1.00 92.06 110 LYS A O 1
ATOM 842 N N . LEU A 1 111 ? -3.371 6.434 10.833 1.00 92.94 111 LEU A N 1
ATOM 843 C CA . LEU A 1 111 ? -2.463 5.473 10.218 1.00 92.94 111 LEU A CA 1
ATOM 844 C C . LEU A 1 111 ? -2.299 5.748 8.718 1.00 92.94 111 LEU A C 1
ATOM 846 O O . LEU A 1 111 ? -1.187 5.860 8.239 1.00 92.94 111 LEU A O 1
ATOM 850 N N . VAL A 1 112 ? -3.392 5.970 7.977 1.00 91.62 112 VAL A N 1
ATOM 851 C CA . VAL A 1 112 ? -3.337 6.218 6.520 1.00 91.62 112 VAL A CA 1
ATOM 852 C C . VAL A 1 112 ? -2.633 7.532 6.151 1.00 91.62 112 VAL A C 1
ATOM 854 O O . VAL A 1 112 ? -2.136 7.650 5.028 1.00 91.62 112 VAL A O 1
ATOM 857 N N . LYS A 1 113 ? -2.602 8.519 7.060 1.00 90.88 113 LYS A N 1
ATOM 858 C CA . LYS A 1 113 ? -1.872 9.785 6.868 1.00 90.88 113 LYS A CA 1
ATOM 859 C C . LYS A 1 113 ? -0.361 9.613 6.977 1.00 90.88 113 LYS A C 1
ATOM 861 O O . LYS A 1 113 ? 0.367 10.352 6.322 1.00 90.88 113 LYS A O 1
ATOM 866 N N . ASP A 1 114 ? 0.086 8.667 7.792 1.00 91.00 114 ASP A N 1
ATOM 867 C CA . ASP A 1 114 ? 1.495 8.354 7.972 1.00 91.00 114 ASP A CA 1
ATOM 868 C C . ASP A 1 114 ? 1.865 7.165 7.076 1.00 91.00 114 ASP A C 1
ATOM 870 O O . ASP A 1 114 ? 1.601 6.004 7.390 1.00 91.00 114 ASP A O 1
ATOM 874 N N . THR A 1 115 ? 2.422 7.468 5.902 1.00 89.25 115 THR A N 1
ATOM 875 C CA . THR A 1 115 ? 2.710 6.448 4.881 1.00 89.25 115 THR A CA 1
ATOM 876 C C . THR A 1 115 ? 3.722 5.419 5.374 1.00 89.25 115 THR A C 1
ATOM 878 O O . THR A 1 115 ? 3.557 4.237 5.074 1.00 89.25 115 THR A O 1
ATOM 881 N N . ASP A 1 116 ? 4.719 5.832 6.153 1.00 90.75 116 ASP A N 1
ATOM 882 C CA . ASP A 1 116 ? 5.754 4.930 6.664 1.00 90.75 116 ASP A CA 1
ATOM 883 C C . ASP A 1 116 ? 5.153 3.986 7.704 1.00 90.75 116 ASP A C 1
ATOM 885 O O . ASP A 1 116 ? 5.323 2.767 7.634 1.00 90.75 116 ASP A O 1
ATOM 889 N N . MET A 1 117 ? 4.344 4.534 8.611 1.00 91.88 117 MET A N 1
ATOM 890 C CA . MET A 1 117 ? 3.663 3.756 9.636 1.00 91.88 117 MET A CA 1
ATOM 891 C C . MET A 1 117 ? 2.611 2.801 9.054 1.00 91.88 117 MET A C 1
ATOM 893 O O . MET A 1 117 ? 2.476 1.663 9.508 1.00 91.88 117 MET A O 1
ATOM 897 N N . PHE A 1 118 ? 1.886 3.226 8.017 1.00 92.81 118 PHE A N 1
ATOM 898 C CA . PHE A 1 118 ? 0.955 2.358 7.301 1.00 92.81 118 PHE A CA 1
ATOM 899 C C . PHE A 1 118 ? 1.675 1.266 6.505 1.00 92.81 118 PHE A C 1
ATOM 901 O O . PHE A 1 118 ? 1.204 0.130 6.450 1.00 92.81 118 PHE A O 1
ATOM 908 N N . SER A 1 119 ? 2.823 1.585 5.904 1.00 91.19 119 SER A N 1
ATOM 909 C CA . SER A 1 119 ? 3.648 0.594 5.208 1.00 91.19 119 SER A CA 1
ATOM 910 C C . SER A 1 119 ? 4.166 -0.453 6.191 1.00 91.19 119 SER A C 1
ATOM 912 O O . SER A 1 119 ? 4.052 -1.644 5.915 1.00 91.19 119 SER A O 1
ATOM 914 N N . PHE A 1 120 ? 4.613 -0.032 7.380 1.00 92.56 120 PHE A N 1
ATOM 915 C CA . PHE A 1 120 ? 4.981 -0.944 8.463 1.00 92.56 120 PHE A CA 1
ATOM 916 C C . PHE A 1 120 ? 3.805 -1.838 8.886 1.00 92.56 120 PHE A C 1
ATOM 918 O O . PHE A 1 120 ? 3.951 -3.058 8.919 1.00 92.56 120 PHE A O 1
ATOM 925 N N . TRP A 1 121 ? 2.608 -1.273 9.095 1.00 93.81 121 TRP A N 1
ATOM 926 C CA . TRP A 1 121 ? 1.387 -2.053 9.351 1.00 93.81 121 TRP A CA 1
ATOM 927 C C . TRP A 1 121 ? 1.121 -3.130 8.290 1.00 93.81 121 TRP A C 1
ATOM 929 O O . TRP A 1 121 ? 0.724 -4.244 8.629 1.00 93.81 121 TRP A O 1
ATOM 939 N N . CYS A 1 122 ? 1.341 -2.817 7.009 1.00 92.12 122 CYS A N 1
ATOM 940 C CA . CYS A 1 122 ? 1.139 -3.768 5.913 1.00 92.12 122 CYS A CA 1
ATOM 941 C C . CYS A 1 122 ? 2.139 -4.933 5.932 1.00 92.12 122 CYS A C 1
ATOM 943 O O . CYS A 1 122 ? 1.841 -5.976 5.356 1.00 92.12 122 CYS A O 1
ATOM 945 N N . THR A 1 123 ? 3.296 -4.762 6.578 1.00 93.25 123 THR A N 1
ATOM 946 C CA . THR A 1 123 ? 4.312 -5.817 6.733 1.00 93.25 123 THR A CA 1
ATOM 947 C C . THR A 1 123 ? 4.119 -6.683 7.974 1.00 93.25 123 THR A C 1
ATOM 949 O O . THR A 1 123 ? 4.762 -7.722 8.073 1.00 93.25 123 THR A O 1
ATOM 952 N N . LEU A 1 124 ? 3.255 -6.275 8.911 1.00 94.19 124 LEU A N 1
ATOM 953 C CA . LEU A 1 124 ? 2.979 -7.046 10.121 1.00 94.19 124 LEU A CA 1
ATOM 954 C C . LEU A 1 124 ? 2.107 -8.264 9.820 1.00 94.19 124 LEU A C 1
ATOM 956 O O . LEU A 1 124 ? 1.108 -8.170 9.094 1.00 94.19 124 LEU A O 1
ATOM 960 N N . ASP A 1 125 ? 2.433 -9.371 10.481 1.00 94.19 125 ASP A N 1
ATOM 961 C CA . ASP A 1 125 ? 1.555 -10.529 10.555 1.00 94.19 125 ASP A CA 1
ATOM 962 C C . ASP A 1 125 ? 0.284 -10.184 11.340 1.00 94.19 125 ASP A C 1
ATOM 964 O O . ASP A 1 125 ? 0.268 -9.321 12.223 1.00 94.19 125 ASP A O 1
ATOM 968 N N . ASP A 1 126 ? -0.817 -10.871 11.030 1.00 91.62 126 ASP A N 1
ATOM 969 C CA . ASP A 1 126 ? -2.104 -10.610 11.683 1.00 91.62 126 ASP A CA 1
ATOM 970 C C . ASP A 1 126 ? -2.061 -10.839 13.207 1.00 91.62 126 ASP A C 1
ATOM 972 O O . ASP A 1 126 ? -2.847 -10.223 13.929 1.00 91.62 126 ASP A O 1
ATOM 976 N N . SER A 1 127 ? -1.124 -11.660 13.703 1.00 94.06 127 SER A N 1
ATOM 977 C CA . SER A 1 127 ? -0.878 -11.875 15.137 1.00 94.06 127 SER A CA 1
ATOM 978 C C . SER A 1 127 ? -0.280 -10.667 15.853 1.00 94.06 127 SER A C 1
ATOM 980 O O . SER A 1 127 ? -0.555 -10.483 17.035 1.00 94.06 127 SER A O 1
ATOM 982 N N . ASP A 1 128 ? 0.499 -9.843 15.150 1.00 95.69 128 ASP A N 1
ATOM 983 C CA . ASP A 1 128 ? 1.301 -8.765 15.748 1.00 95.69 128 ASP A CA 1
ATOM 984 C C . ASP A 1 128 ? 0.578 -7.412 15.674 1.00 95.69 128 ASP A C 1
ATOM 986 O O . ASP A 1 128 ? 0.865 -6.464 16.412 1.00 95.69 128 ASP A O 1
ATOM 990 N N . LYS A 1 129 ? -0.416 -7.318 14.787 1.00 94.44 129 LYS A N 1
ATOM 991 C CA . LYS A 1 129 ? -1.250 -6.127 14.600 1.00 94.44 129 LYS A CA 1
ATOM 992 C C . LYS A 1 129 ? -1.970 -5.652 15.871 1.00 94.44 129 LYS A C 1
ATOM 994 O O . LYS A 1 129 ? -2.008 -4.437 16.071 1.00 94.44 129 LYS A O 1
ATOM 999 N N . PRO A 1 130 ? -2.523 -6.517 16.746 1.00 93.94 130 PRO A N 1
ATOM 1000 C CA . PRO A 1 130 ? -3.140 -6.070 17.995 1.00 93.94 130 PRO A CA 1
ATOM 1001 C C . PRO A 1 130 ? -2.162 -5.333 18.921 1.00 93.94 130 PRO A C 1
ATOM 1003 O O . PRO A 1 130 ? -2.502 -4.271 19.446 1.00 93.94 130 PRO A O 1
ATOM 1006 N N . ASP A 1 131 ? -0.937 -5.845 19.071 1.00 93.81 131 ASP A N 1
ATOM 1007 C CA . ASP A 1 131 ? 0.098 -5.220 19.904 1.00 93.81 131 ASP A CA 1
ATOM 1008 C C . ASP A 1 131 ? 0.561 -3.887 19.314 1.00 93.81 131 ASP A C 1
ATOM 1010 O O . ASP A 1 131 ? 0.715 -2.898 20.037 1.00 93.81 131 ASP A O 1
ATOM 1014 N N . PHE A 1 132 ? 0.697 -3.823 17.988 1.00 93.81 132 PHE A N 1
ATOM 1015 C CA . PHE A 1 132 ? 0.968 -2.571 17.292 1.00 93.81 132 PHE A CA 1
ATOM 1016 C C . PHE A 1 132 ? -0.122 -1.523 17.544 1.00 93.81 132 PHE A C 1
ATOM 1018 O O . PHE A 1 132 ? 0.199 -0.375 17.845 1.00 93.81 132 PHE A O 1
ATOM 1025 N N . ILE A 1 133 ? -1.406 -1.894 17.454 1.00 93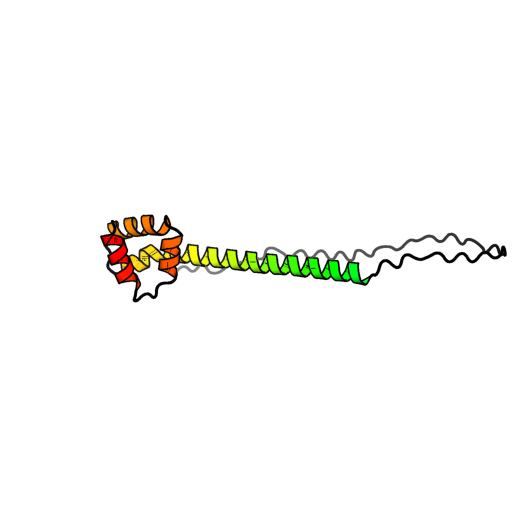.19 133 ILE A N 1
ATOM 1026 C CA . ILE A 1 133 ? -2.504 -0.956 17.726 1.00 93.19 133 ILE A CA 1
ATOM 1027 C C . ILE A 1 133 ? -2.472 -0.483 19.172 1.00 93.19 133 ILE A C 1
ATOM 1029 O O . ILE A 1 133 ? -2.660 0.707 19.414 1.00 93.19 133 ILE A O 1
ATOM 1033 N N . LYS A 1 134 ? -2.199 -1.377 20.124 1.00 91.25 134 LYS A N 1
ATOM 1034 C CA . LYS A 1 134 ? -2.073 -1.003 21.531 1.00 91.25 134 LYS A CA 1
ATOM 1035 C C . LYS A 1 134 ? -0.983 0.055 21.723 1.00 91.25 134 LYS A C 1
ATOM 1037 O O . LYS A 1 134 ? -1.268 1.124 22.252 1.00 91.25 134 LYS A O 1
ATOM 1042 N N . LEU A 1 135 ? 0.219 -0.187 21.192 1.00 91.00 135 LEU A N 1
ATOM 1043 C CA . LEU A 1 135 ? 1.324 0.776 21.239 1.00 91.00 135 LEU A CA 1
ATOM 1044 C C . LEU A 1 135 ? 0.968 2.094 20.534 1.00 91.00 135 LEU A C 1
ATOM 1046 O O . LEU A 1 135 ? 1.266 3.180 21.031 1.00 91.00 135 LEU A O 1
ATOM 1050 N N . PHE A 1 136 ? 0.307 2.002 19.379 1.00 88.00 136 PHE A N 1
ATOM 1051 C CA . PHE A 1 136 ? -0.121 3.159 18.605 1.00 88.00 136 PHE A CA 1
ATOM 1052 C C . PHE A 1 136 ? -1.117 4.029 19.361 1.00 88.00 136 PHE A C 1
ATOM 1054 O O . PHE A 1 136 ? -1.051 5.247 19.226 1.00 88.00 136 PHE A O 1
ATOM 1061 N N . MET A 1 137 ? -2.029 3.414 20.119 1.00 85.00 137 MET A N 1
ATOM 1062 C CA . MET A 1 137 ? -3.031 4.093 20.936 1.00 85.00 137 MET A CA 1
ATOM 1063 C C . MET A 1 137 ? -2.454 4.674 22.224 1.00 85.00 137 MET A C 1
ATOM 1065 O O . MET A 1 137 ? -2.833 5.784 22.580 1.00 85.00 137 MET A O 1
ATOM 1069 N N . ASP A 1 138 ? -1.533 3.966 22.880 1.00 83.38 138 ASP A N 1
ATOM 1070 C CA . ASP A 1 138 ? -0.876 4.421 24.113 1.00 83.38 138 ASP A CA 1
ATOM 1071 C C . ASP A 1 138 ? 0.062 5.620 23.864 1.00 83.38 138 ASP A C 1
ATOM 1073 O O . ASP A 1 138 ? 0.335 6.407 24.769 1.00 83.38 138 ASP A O 1
ATOM 1077 N N . GLY A 1 139 ? 0.547 5.780 22.629 1.00 70.75 139 GLY A N 1
ATOM 1078 C CA . GLY A 1 139 ? 1.315 6.946 22.181 1.00 70.75 139 GLY A CA 1
ATOM 1079 C C . GLY A 1 139 ? 0.475 8.147 21.711 1.00 70.75 139 GLY A C 1
ATOM 1080 O O . GLY A 1 139 ? 1.047 9.091 21.158 1.00 70.75 139 GLY A O 1
ATOM 1081 N N . ILE A 1 140 ? -0.860 8.111 21.847 1.00 58.91 140 ILE A N 1
ATOM 1082 C CA . ILE A 1 140 ? -1.789 9.226 21.541 1.00 58.91 140 ILE A CA 1
ATOM 1083 C C . ILE A 1 140 ? -2.248 9.885 22.836 1.00 58.91 140 ILE A C 1
ATOM 1085 O O . ILE A 1 140 ? -2.290 11.134 22.838 1.00 58.91 140 ILE A O 1
#

Sequence (140 aa):
MAESAADAMENMGMENEDCDETFEMHPTSPTPSPSIGTSSASQPLRKRKRNKNDADANIVAVIREGWDKAVTEMKNLGESFTLREAKAKLPSQLKAMGIPYDQVLKISMKLVKDTDMFSFWCTLDDSDKPDFIKLFMDGI

pLDDT: mean 77.05, std 19.71, range [39.62, 98.12]

Secondary structure (DSSP, 8-state):
---------------------------PPPPPPP-----------------HHHHHHHHHHHHHHHHHHHHHHHHHHHHHHHHHHHHHHHHHHHHHTT--HHHHHHHHHHHHH-HHHHHHHHHS-TTTHHHHHHHHHHT-